Protein AF-A0A811U6R9-F1 (afdb_monomer_lite)

Structure (mmCIF, N/CA/C/O backbone):
data_AF-A0A811U6R9-F1
#
_entry.id   AF-A0A811U6R9-F1
#
loop_
_atom_site.group_PDB
_atom_site.id
_atom_site.type_symbol
_atom_site.label_atom_id
_atom_site.label_alt_id
_atom_site.label_comp_id
_atom_site.label_asym_id
_atom_site.label_entity_id
_atom_site.label_seq_id
_atom_site.pdbx_PDB_ins_code
_atom_site.Cartn_x
_atom_site.Cartn_y
_atom_site.Cartn_z
_atom_site.occupancy
_atom_site.B_iso_or_equiv
_atom_site.auth_seq_id
_atom_site.auth_comp_id
_atom_site.auth_asym_id
_atom_site.auth_atom_id
_atom_site.pdbx_PDB_model_num
ATOM 1 N N . MET A 1 1 ? -13.430 1.596 -20.247 1.00 42.28 1 MET A N 1
ATOM 2 C CA . MET A 1 1 ? -13.013 0.337 -19.587 1.00 42.28 1 MET A CA 1
ATOM 3 C C . MET A 1 1 ? -11.892 0.658 -18.608 1.00 42.28 1 MET A C 1
ATOM 5 O O . MET A 1 1 ? -10.849 1.099 -19.072 1.00 42.28 1 MET A O 1
ATOM 9 N N . PHE A 1 2 ? -12.126 0.598 -17.292 1.00 47.12 2 PHE A N 1
ATOM 10 C CA . PHE A 1 2 ? -11.136 0.875 -16.237 1.00 47.12 2 PHE A CA 1
ATOM 11 C C . PHE A 1 2 ? -10.523 -0.447 -15.774 1.00 47.12 2 PHE A C 1
ATOM 13 O O . PHE A 1 2 ? -11.247 -1.279 -15.243 1.00 47.12 2 PHE A O 1
ATOM 20 N N . TYR A 1 3 ? -9.228 -0.660 -16.015 1.00 54.28 3 TYR A N 1
ATOM 21 C CA . TYR A 1 3 ? -8.514 -1.799 -15.438 1.00 54.28 3 TYR A CA 1
ATOM 22 C C . TYR A 1 3 ? -8.209 -1.472 -13.975 1.00 54.28 3 TYR 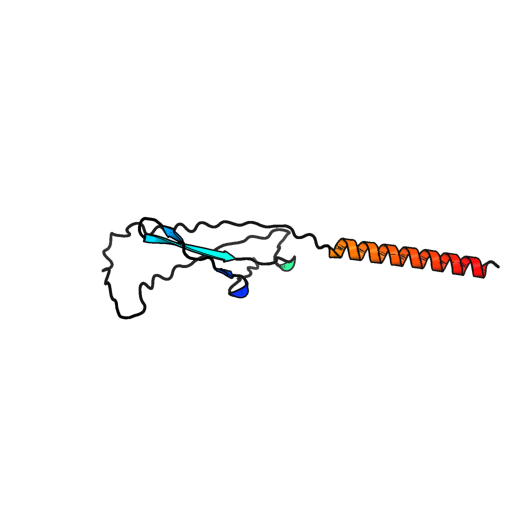A C 1
ATOM 24 O O . TYR A 1 3 ? -7.612 -0.434 -13.690 1.00 54.28 3 TYR A O 1
ATOM 32 N N . ALA A 1 4 ? -8.678 -2.320 -13.065 1.00 60.44 4 ALA A N 1
ATOM 33 C CA . ALA A 1 4 ? -8.383 -2.256 -11.642 1.00 60.44 4 ALA A CA 1
ATOM 34 C C . ALA A 1 4 ? -7.571 -3.499 -11.276 1.00 60.44 4 ALA A C 1
ATOM 36 O O . ALA A 1 4 ? -7.925 -4.605 -11.679 1.00 60.44 4 ALA A O 1
ATOM 37 N N . PHE A 1 5 ? -6.482 -3.304 -10.540 1.00 68.81 5 PHE A N 1
ATOM 38 C CA . PHE A 1 5 ? -5.686 -4.384 -9.974 1.00 68.81 5 PHE A CA 1
ATOM 39 C C . PHE A 1 5 ? -5.969 -4.439 -8.474 1.00 68.81 5 PHE A C 1
ATOM 41 O O . PHE A 1 5 ? -5.899 -3.408 -7.802 1.00 68.81 5 PHE A O 1
ATOM 48 N N . GLN A 1 6 ? -6.342 -5.617 -7.976 1.00 75.50 6 GLN A N 1
ATOM 49 C CA . GLN A 1 6 ? -6.570 -5.861 -6.556 1.00 75.50 6 GLN A CA 1
ATOM 50 C C . GLN A 1 6 ? -5.365 -6.608 -5.992 1.00 75.50 6 GLN A C 1
ATOM 52 O O . GLN A 1 6 ? -4.950 -7.621 -6.548 1.00 75.50 6 GLN A O 1
ATOM 57 N N . VAL A 1 7 ? -4.823 -6.087 -4.894 1.00 72.56 7 VAL A N 1
ATOM 58 C CA . VAL A 1 7 ? -3.797 -6.759 -4.097 1.00 72.56 7 VAL A CA 1
ATOM 59 C C . VAL A 1 7 ? -4.524 -7.465 -2.959 1.00 72.56 7 VAL A C 1
ATOM 61 O O . VAL A 1 7 ? -5.117 -6.795 -2.120 1.00 72.56 7 VAL A O 1
ATOM 64 N N . ASP A 1 8 ? -4.531 -8.794 -2.994 1.00 76.25 8 ASP A N 1
ATOM 65 C CA . ASP A 1 8 ? -5.162 -9.674 -1.990 1.00 76.25 8 ASP A CA 1
ATOM 66 C C . ASP A 1 8 ? -4.135 -10.620 -1.344 1.00 76.25 8 ASP A C 1
ATOM 68 O O . ASP A 1 8 ? -4.479 -11.603 -0.703 1.00 76.25 8 ASP A O 1
ATOM 72 N N . ASP A 1 9 ? -2.851 -10.358 -1.584 1.00 81.19 9 ASP A N 1
ATOM 73 C CA . ASP A 1 9 ? -1.754 -11.195 -1.120 1.00 81.19 9 ASP A CA 1
ATOM 74 C C . ASP A 1 9 ? -1.122 -10.565 0.126 1.00 81.19 9 ASP A C 1
ATOM 76 O O . ASP A 1 9 ? -0.693 -9.404 0.110 1.00 81.19 9 ASP A O 1
ATOM 80 N N . ASP A 1 10 ? -1.053 -11.356 1.194 1.00 83.75 10 ASP A N 1
ATOM 81 C CA . ASP A 1 10 ? -0.502 -10.965 2.490 1.00 83.75 10 ASP A CA 1
ATOM 82 C C . ASP A 1 10 ? 0.988 -10.591 2.423 1.00 83.75 10 ASP A C 1
ATOM 84 O O . ASP A 1 10 ? 1.490 -9.898 3.304 1.00 83.75 10 ASP A O 1
ATOM 88 N N . SER A 1 11 ? 1.708 -10.984 1.368 1.00 87.00 11 SER A N 1
ATOM 89 C CA . SER A 1 11 ? 3.121 -10.630 1.170 1.00 87.00 11 SER A CA 1
ATOM 90 C C . SER A 1 11 ? 3.369 -9.131 0.982 1.00 87.00 11 SER A C 1
ATOM 92 O O . SER A 1 11 ? 4.487 -8.667 1.203 1.00 87.00 11 SER A O 1
ATOM 94 N N . TYR A 1 12 ? 2.341 -8.366 0.609 1.00 86.62 12 TYR A N 1
ATOM 95 C CA . TYR A 1 12 ? 2.407 -6.905 0.503 1.00 86.62 12 TYR A CA 1
ATOM 96 C C . TYR A 1 12 ? 1.970 -6.194 1.789 1.00 86.62 12 TYR A C 1
ATOM 98 O O . TYR A 1 12 ? 2.016 -4.961 1.860 1.00 86.62 12 TYR A O 1
ATOM 106 N N . LEU A 1 13 ? 1.508 -6.947 2.792 1.00 87.69 13 LEU A N 1
ATOM 107 C CA . LEU A 1 13 ? 1.020 -6.396 4.045 1.00 87.69 13 LEU A CA 1
ATOM 108 C C . LEU A 1 13 ? 2.159 -6.182 5.035 1.00 87.69 13 LEU A C 1
ATOM 110 O O . LEU A 1 13 ? 3.011 -7.040 5.261 1.00 87.69 13 LEU A O 1
ATOM 114 N N . ILE A 1 14 ? 2.114 -5.031 5.694 1.00 89.25 14 ILE A N 1
ATOM 115 C CA . ILE A 1 14 ? 2.975 -4.722 6.829 1.00 89.25 14 ILE A CA 1
ATOM 116 C C . ILE A 1 14 ? 2.098 -4.723 8.071 1.00 89.25 14 ILE A C 1
ATOM 118 O O . ILE A 1 14 ? 1.256 -3.840 8.256 1.00 89.25 14 ILE A O 1
ATOM 122 N N . ALA A 1 15 ? 2.291 -5.725 8.923 1.00 86.94 15 ALA A N 1
ATOM 123 C CA . ALA A 1 15 ? 1.625 -5.792 10.212 1.00 86.94 15 ALA A CA 1
ATOM 124 C C . ALA A 1 15 ? 2.310 -4.848 11.205 1.00 86.94 15 ALA A C 1
ATOM 126 O O . ALA A 1 15 ? 3.531 -4.880 11.377 1.00 86.94 15 ALA A O 1
ATOM 127 N N . TYR A 1 16 ? 1.511 -4.033 11.886 1.00 87.56 16 TYR A N 1
ATOM 128 C CA . TYR A 1 16 ? 1.958 -3.242 13.024 1.00 87.56 16 TYR A CA 1
ATOM 129 C C . TYR A 1 16 ? 1.348 -3.807 14.301 1.00 87.56 16 TYR A C 1
ATOM 131 O O . TYR A 1 16 ? 0.242 -4.344 14.290 1.00 87.56 16 TYR A O 1
ATOM 139 N N . ASN A 1 17 ? 2.066 -3.664 15.411 1.00 90.00 17 ASN A N 1
ATOM 140 C CA . ASN A 1 17 ? 1.538 -4.069 16.705 1.00 90.00 17 ASN A CA 1
ATOM 141 C C . ASN A 1 17 ? 0.371 -3.170 17.118 1.00 90.00 17 ASN A C 1
ATOM 143 O O . ASN A 1 17 ? 0.399 -1.952 16.917 1.00 90.00 17 ASN A O 1
ATOM 147 N N . ASP A 1 18 ? -0.615 -3.778 17.769 1.00 87.69 18 ASP A N 1
ATOM 148 C CA . ASP A 1 18 ? -1.730 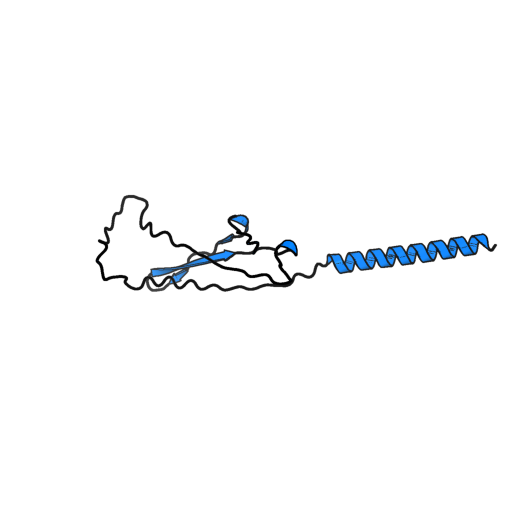-3.057 18.361 1.00 87.69 18 ASP A CA 1
ATOM 149 C C . ASP A 1 18 ? -1.247 -2.079 19.434 1.00 87.69 18 ASP A C 1
ATOM 151 O O . ASP A 1 18 ? -0.426 -2.402 20.298 1.00 87.69 18 ASP A O 1
ATOM 155 N N . THR A 1 19 ? -1.796 -0.867 19.401 1.00 87.06 19 THR A N 1
ATOM 156 C CA . THR A 1 19 ? -1.517 0.156 20.408 1.00 87.06 19 THR A CA 1
ATOM 157 C C . THR A 1 19 ? -2.668 0.208 21.402 1.00 87.06 19 THR A C 1
ATOM 159 O O . THR A 1 19 ? -3.804 0.488 21.019 1.00 87.06 19 THR A O 1
ATOM 162 N N . VAL A 1 20 ? -2.385 -0.046 22.681 1.00 87.06 20 VAL A N 1
ATOM 163 C CA . VAL A 1 20 ? -3.381 0.038 23.759 1.00 87.06 20 VAL A CA 1
ATOM 164 C C . VAL A 1 20 ? -3.273 1.396 24.446 1.00 87.06 20 VAL A C 1
ATOM 166 O O . VAL A 1 20 ? -2.242 1.741 25.023 1.00 87.06 20 VAL A O 1
ATOM 169 N N . HIS A 1 21 ? -4.347 2.178 24.396 1.00 84.44 21 HIS A N 1
ATOM 170 C CA . HIS A 1 21 ? -4.423 3.498 25.023 1.00 84.44 21 HIS A CA 1
ATOM 171 C C . HIS A 1 21 ? -4.800 3.401 26.506 1.00 84.44 21 HIS A C 1
ATOM 173 O O . HIS A 1 21 ? -5.305 2.383 26.976 1.00 84.44 21 HIS A O 1
ATOM 179 N N . LYS A 1 22 ? -4.632 4.505 27.251 1.00 82.62 22 LYS A N 1
ATOM 180 C CA . LYS A 1 22 ? -4.862 4.584 28.712 1.00 82.62 22 LYS A CA 1
ATOM 181 C C . LYS A 1 22 ? -6.253 4.128 29.192 1.00 82.62 22 LYS A C 1
ATOM 183 O O . LYS A 1 22 ? -6.409 3.838 30.372 1.00 82.62 22 LYS A O 1
ATOM 188 N N . HIS A 1 23 ? -7.246 4.053 28.305 1.00 83.00 23 HIS A N 1
ATOM 189 C CA . HIS A 1 23 ? -8.621 3.638 28.617 1.00 83.00 23 HIS A CA 1
ATOM 190 C C . HIS A 1 23 ? -9.020 2.297 27.979 1.00 83.00 23 HIS A C 1
ATOM 192 O O . HIS A 1 23 ? -10.205 2.001 27.868 1.00 83.00 23 HIS A O 1
ATOM 198 N N . GLY A 1 24 ? -8.051 1.493 27.529 1.00 76.62 24 GLY A N 1
ATOM 199 C CA . GLY A 1 24 ? -8.312 0.185 26.918 1.00 76.62 24 GLY A CA 1
ATOM 200 C C . GLY A 1 24 ? -8.813 0.248 25.474 1.00 76.62 24 GLY A C 1
ATOM 201 O O . GLY A 1 24 ? -9.151 -0.785 24.902 1.00 76.62 24 GLY A O 1
ATOM 202 N N . LEU A 1 25 ? -8.840 1.439 24.864 1.00 78.31 25 LEU A N 1
ATOM 203 C CA . LEU A 1 25 ? -9.026 1.568 23.422 1.00 78.31 25 LEU A CA 1
ATOM 204 C C . LEU A 1 25 ? -7.823 0.934 22.717 1.00 78.31 25 LEU A C 1
ATOM 206 O O . LEU A 1 25 ? -6.680 1.238 23.061 1.00 78.31 25 LEU A O 1
ATOM 210 N N . ILE A 1 26 ? -8.095 0.085 21.732 1.00 79.38 26 ILE A N 1
ATOM 211 C CA . ILE A 1 26 ? -7.077 -0.561 20.906 1.00 79.38 26 ILE A CA 1
ATOM 212 C C . ILE A 1 26 ? -7.082 0.107 19.534 1.00 79.38 26 ILE A C 1
ATOM 214 O O . ILE A 1 26 ? -8.136 0.270 18.918 1.00 79.38 26 ILE A O 1
ATOM 218 N N . THR A 1 27 ? -5.905 0.501 19.061 1.00 81.81 27 THR A N 1
ATOM 219 C CA . THR A 1 27 ? -5.689 0.957 17.688 1.00 81.81 27 THR A CA 1
ATOM 220 C C . THR A 1 27 ? -4.838 -0.066 16.957 1.00 81.81 27 THR A C 1
ATOM 222 O O . THR A 1 27 ? -3.669 -0.248 17.296 1.00 81.81 27 THR A O 1
ATOM 225 N N . SER A 1 28 ? -5.430 -0.695 15.946 1.00 80.94 28 SER A N 1
ATOM 226 C CA . SER A 1 28 ? -4.740 -1.587 15.015 1.00 80.94 28 SER A CA 1
ATOM 227 C C . SER A 1 28 ? -4.376 -0.826 13.746 1.00 80.94 28 SER A C 1
ATOM 229 O O . SER A 1 28 ? -5.146 0.011 13.269 1.00 80.94 28 SER A O 1
ATOM 231 N N . MET A 1 29 ? -3.204 -1.121 13.191 1.00 85.12 29 MET A N 1
ATOM 232 C CA . MET A 1 29 ? -2.721 -0.522 11.949 1.00 85.12 29 MET A CA 1
ATOM 233 C C . MET A 1 29 ? -2.264 -1.618 10.991 1.00 85.12 29 MET A C 1
ATOM 235 O O . MET A 1 29 ? -1.570 -2.552 11.387 1.00 85.12 29 MET A O 1
ATOM 239 N N . LEU A 1 30 ? -2.630 -1.473 9.719 1.00 85.12 30 LEU A N 1
ATOM 240 C CA . LEU A 1 30 ? -2.203 -2.355 8.640 1.00 85.12 30 LEU A CA 1
ATOM 241 C C . LEU A 1 30 ? -1.611 -1.502 7.520 1.00 85.12 30 LEU A C 1
ATOM 243 O O . LEU A 1 30 ? -2.259 -0.573 7.034 1.00 85.12 30 LEU A O 1
ATOM 247 N N . GLY A 1 31 ? -0.372 -1.797 7.146 1.00 87.19 31 GLY A N 1
ATOM 248 C CA . GLY A 1 31 ? 0.308 -1.171 6.020 1.00 87.19 31 GLY A CA 1
ATOM 249 C C . GLY A 1 31 ? 0.172 -1.999 4.751 1.00 87.19 31 GLY A C 1
ATOM 250 O O . GLY A 1 31 ? 0.023 -3.217 4.807 1.00 87.19 31 GLY A O 1
ATOM 251 N N . LEU A 1 32 ? 0.267 -1.320 3.611 1.00 88.12 32 LEU A N 1
ATOM 252 C CA . LEU A 1 32 ? 0.395 -1.933 2.294 1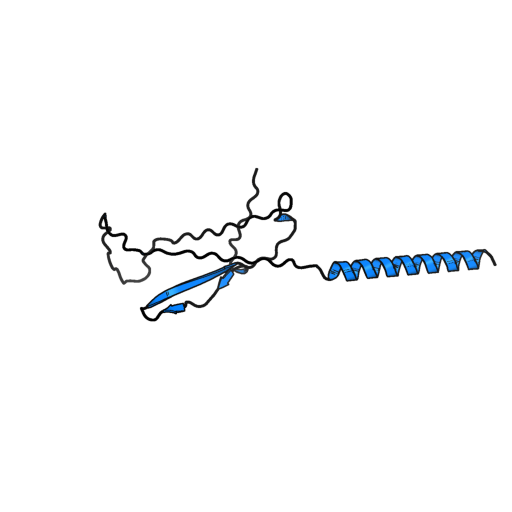.00 88.12 32 LEU A CA 1
ATOM 253 C C . LEU A 1 32 ? 1.605 -1.304 1.603 1.00 88.12 32 LEU A C 1
ATOM 255 O O . LEU A 1 32 ? 1.620 -0.090 1.387 1.00 88.12 32 LEU A O 1
ATOM 259 N N . GLU A 1 33 ? 2.594 -2.115 1.240 1.00 89.06 33 GLU A N 1
ATOM 260 C CA . GLU A 1 33 ? 3.766 -1.674 0.484 1.00 89.06 33 GLU A CA 1
ATOM 261 C C . GLU A 1 33 ? 3.886 -2.479 -0.806 1.00 89.06 33 GLU A C 1
ATOM 263 O O . GLU A 1 33 ? 3.873 -3.707 -0.803 1.00 89.06 33 GLU A O 1
ATOM 268 N N . LEU A 1 34 ? 3.990 -1.781 -1.939 1.00 86.94 34 LEU A N 1
ATOM 269 C CA . LEU A 1 34 ? 4.103 -2.428 -3.239 1.00 86.94 34 LEU A CA 1
ATOM 270 C C . LEU A 1 34 ? 5.016 -1.642 -4.179 1.00 86.94 34 LEU A C 1
ATOM 272 O O . LEU A 1 34 ? 4.946 -0.416 -4.282 1.00 86.94 34 LEU A O 1
ATOM 276 N N . THR A 1 35 ? 5.865 -2.367 -4.907 1.00 87.81 35 THR A N 1
ATOM 277 C CA . THR A 1 35 ? 6.664 -1.771 -5.978 1.00 87.81 35 THR A CA 1
ATOM 278 C C . THR A 1 35 ? 5.805 -1.639 -7.226 1.00 87.81 35 THR A C 1
ATOM 280 O O . THR A 1 35 ? 5.338 -2.626 -7.791 1.00 87.81 35 THR A O 1
ATOM 283 N N . VAL A 1 36 ? 5.615 -0.402 -7.670 1.00 86.94 36 VAL A N 1
ATOM 284 C CA . VAL A 1 36 ? 4.816 -0.086 -8.853 1.00 86.94 36 VAL A CA 1
ATOM 285 C C . VAL A 1 36 ? 5.685 -0.044 -10.105 1.00 86.94 36 VAL A C 1
ATOM 287 O O . VAL A 1 36 ? 6.662 0.696 -10.175 1.00 86.94 36 VAL A O 1
ATOM 290 N N . ASP A 1 37 ? 5.306 -0.811 -11.123 1.00 86.00 37 ASP A N 1
ATOM 291 C CA . ASP A 1 37 ? 5.867 -0.687 -12.473 1.00 86.00 37 ASP A CA 1
ATOM 292 C C . ASP A 1 37 ? 4.914 0.031 -13.448 1.00 86.00 37 ASP A C 1
ATOM 294 O O . ASP A 1 37 ? 3.762 0.330 -13.117 1.00 86.00 37 ASP A O 1
ATOM 298 N N . GLY A 1 38 ? 5.394 0.288 -14.670 1.00 85.56 38 GLY A N 1
ATOM 299 C CA . GLY A 1 38 ? 4.654 1.022 -15.699 1.00 85.56 38 GLY A CA 1
ATOM 300 C C . GLY A 1 38 ? 3.298 0.417 -16.082 1.00 85.56 38 GLY A C 1
ATOM 301 O O . GLY A 1 38 ? 2.440 1.155 -16.555 1.00 85.56 38 GLY A O 1
ATOM 302 N N . ARG A 1 39 ? 3.054 -0.879 -15.835 1.00 86.88 39 ARG A N 1
ATOM 303 C CA . ARG A 1 39 ? 1.786 -1.545 -16.185 1.00 86.88 39 ARG A CA 1
ATOM 304 C C . ARG A 1 39 ? 0.626 -1.119 -15.286 1.00 86.88 39 ARG A C 1
ATOM 306 O O . ARG A 1 39 ? -0.533 -1.268 -15.658 1.00 86.88 39 ARG A O 1
ATOM 313 N N . HIS A 1 40 ? 0.941 -0.591 -14.109 1.00 86.88 40 HIS A N 1
ATOM 314 C CA . HIS A 1 40 ? -0.044 -0.131 -13.135 1.00 86.88 40 HIS A CA 1
ATOM 315 C C . HIS A 1 40 ? -0.470 1.324 -13.371 1.00 86.88 40 HIS A C 1
ATOM 317 O O . HIS A 1 40 ? -1.426 1.801 -12.757 1.00 86.88 40 HIS A O 1
ATOM 323 N N . PHE A 1 41 ? 0.239 2.044 -14.244 1.00 86.62 41 PHE A N 1
ATOM 324 C CA . PHE A 1 41 ? -0.101 3.405 -14.624 1.00 86.62 41 PHE A CA 1
ATOM 325 C C . PHE A 1 41 ? -0.980 3.381 -15.862 1.00 86.62 41 PHE A C 1
ATOM 327 O O . PHE A 1 41 ? -0.686 2.712 -16.851 1.00 86.62 41 PHE A O 1
ATOM 334 N N . ARG A 1 42 ? -2.039 4.181 -15.830 1.00 87.25 42 ARG A N 1
ATOM 335 C CA . ARG A 1 42 ? -2.870 4.437 -16.993 1.00 87.25 42 ARG A CA 1
ATOM 336 C C . ARG A 1 42 ? -2.781 5.907 -17.339 1.00 87.25 42 ARG A C 1
ATOM 338 O O . ARG A 1 42 ? -3.054 6.750 -16.491 1.00 87.25 42 ARG A O 1
ATOM 345 N N . ASP A 1 43 ? -2.377 6.197 -18.572 1.00 89.25 43 ASP A N 1
ATOM 346 C CA . ASP A 1 43 ? -2.172 7.570 -19.043 1.00 89.25 43 ASP A CA 1
ATOM 347 C C . ASP A 1 43 ? -1.209 8.350 -18.118 1.00 89.25 43 ASP A C 1
ATOM 349 O O . ASP A 1 43 ? -1.382 9.533 -17.844 1.00 89.25 43 ASP A O 1
ATOM 353 N N . GLY A 1 44 ? -0.206 7.646 -17.573 1.00 87.06 44 GLY A N 1
ATOM 354 C CA . GLY A 1 44 ? 0.771 8.195 -16.626 1.00 87.06 44 GLY A CA 1
ATOM 355 C C . GLY A 1 44 ? 0.257 8.386 -15.194 1.00 87.06 44 GLY A C 1
ATOM 356 O O . GLY A 1 44 ? 1.013 8.844 -14.340 1.00 87.06 44 GLY A O 1
ATOM 357 N N . VAL A 1 45 ? -0.991 8.013 -14.901 1.00 85.62 45 VAL A N 1
ATOM 358 C CA . VAL A 1 45 ? -1.620 8.191 -13.588 1.00 85.62 45 VAL A CA 1
ATOM 359 C C . VAL A 1 45 ? -1.923 6.839 -12.950 1.00 85.62 45 VAL A C 1
ATOM 361 O O . VAL A 1 45 ? -2.493 5.942 -13.569 1.00 85.62 45 VAL A O 1
ATOM 364 N N . MET A 1 46 ? -1.580 6.708 -11.671 1.00 87.00 46 MET A N 1
ATOM 365 C CA . MET A 1 46 ? -2.039 5.620 -10.813 1.00 87.00 46 MET A CA 1
ATOM 366 C C . MET A 1 46 ? -2.969 6.188 -9.744 1.00 87.00 46 MET A C 1
ATOM 368 O O . MET A 1 46 ? -2.702 7.247 -9.178 1.00 87.00 46 MET A O 1
ATOM 372 N N . ARG A 1 47 ? -4.063 5.480 -9.457 1.00 85.44 47 ARG A N 1
ATOM 373 C CA . ARG A 1 47 ? -4.991 5.824 -8.376 1.00 85.44 47 ARG A CA 1
ATOM 374 C C . ARG A 1 47 ? -5.099 4.643 -7.428 1.00 85.44 47 ARG A C 1
ATOM 376 O O . ARG A 1 47 ? -5.442 3.548 -7.861 1.00 85.44 47 ARG A O 1
ATOM 383 N N . VAL A 1 48 ? -4.840 4.88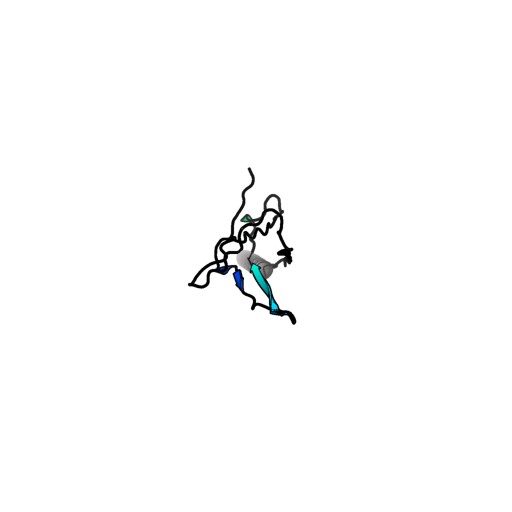8 -6.150 1.00 80.38 48 VAL A N 1
ATOM 384 C CA . VAL A 1 48 ? -4.946 3.881 -5.093 1.00 80.38 48 VAL A CA 1
ATOM 385 C C . VAL A 1 48 ? -6.251 4.100 -4.337 1.00 80.38 48 VAL A C 1
ATOM 387 O O . VAL A 1 48 ? -6.621 5.236 -4.038 1.00 80.38 48 VAL A O 1
ATOM 390 N N . LYS A 1 49 ? -6.962 3.012 -4.041 1.00 79.81 49 LYS A N 1
ATOM 391 C CA . LYS A 1 49 ? -8.154 3.013 -3.193 1.00 79.81 49 LYS A CA 1
ATOM 392 C C . LYS A 1 49 ? -7.923 2.030 -2.054 1.00 79.81 49 LYS A C 1
ATOM 394 O O . LYS A 1 49 ? -7.740 0.847 -2.307 1.00 79.81 49 LYS A O 1
ATOM 399 N N . CYS A 1 50 ? -7.965 2.520 -0.821 1.00 75.88 50 CYS A N 1
ATOM 400 C CA . CYS A 1 50 ? -7.999 1.671 0.363 1.00 75.88 50 CYS A CA 1
ATOM 401 C C . CYS A 1 50 ? -9.464 1.364 0.691 1.00 75.88 50 CYS A C 1
ATOM 403 O O . CYS A 1 50 ? -10.278 2.282 0.815 1.00 75.88 50 CYS A O 1
ATOM 405 N N . LEU A 1 51 ? -9.812 0.082 0.770 1.00 73.50 51 LEU A N 1
ATOM 406 C CA . LEU A 1 51 ? -11.133 -0.371 1.188 1.00 73.50 51 LEU A CA 1
ATOM 407 C C . LEU A 1 51 ? -10.942 -1.432 2.265 1.00 73.50 51 LEU A C 1
ATOM 409 O O . LEU A 1 51 ?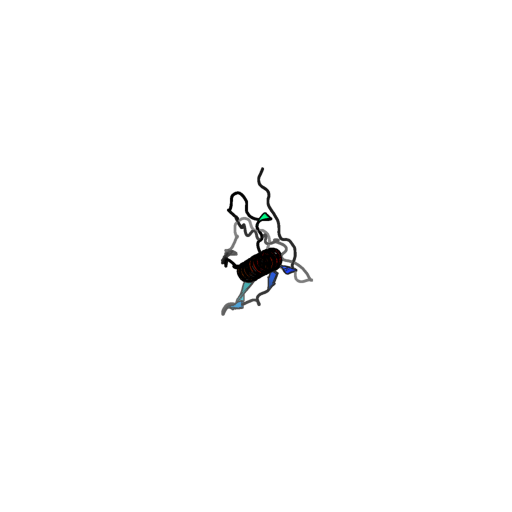 -10.406 -2.497 1.990 1.00 73.50 51 LEU A O 1
ATOM 413 N N . ALA A 1 52 ? -11.388 -1.125 3.478 1.00 69.00 52 ALA A N 1
ATOM 414 C CA . ALA A 1 52 ? -11.441 -2.069 4.581 1.00 69.00 52 ALA A CA 1
ATOM 415 C C . ALA A 1 52 ? -12.909 -2.390 4.869 1.00 69.00 52 ALA A C 1
ATOM 417 O O . ALA A 1 52 ? -13.731 -1.483 5.012 1.00 69.00 52 ALA A O 1
ATOM 418 N N . SER A 1 53 ? -13.244 -3.677 4.934 1.00 66.44 53 SER A N 1
ATOM 419 C CA . SER A 1 53 ? -14.558 -4.136 5.376 1.00 66.44 53 SER A CA 1
ATOM 420 C C . SER A 1 53 ? -14.403 -4.777 6.746 1.00 66.44 53 SER A C 1
ATOM 422 O O . SER A 1 53 ? -13.678 -5.757 6.897 1.00 66.44 53 SER A O 1
ATOM 424 N N . ILE A 1 54 ? -15.060 -4.209 7.754 1.00 64.12 54 ILE A N 1
ATOM 425 C CA . ILE A 1 54 ? -15.109 -4.813 9.083 1.00 64.12 54 ILE A CA 1
ATOM 426 C C . ILE A 1 54 ? -16.284 -5.783 9.081 1.00 64.12 54 ILE A C 1
ATOM 428 O O . ILE A 1 54 ? -17.443 -5.368 9.019 1.00 64.12 54 ILE A O 1
ATOM 432 N N . SER A 1 55 ? -15.982 -7.080 9.140 1.00 52.50 55 SER A N 1
ATOM 433 C CA . SER A 1 55 ? -17.014 -8.090 9.342 1.00 52.50 55 SER A CA 1
ATOM 434 C C . SER A 1 55 ? -17.638 -7.892 10.730 1.00 52.50 55 SER A C 1
ATOM 436 O O . SER A 1 55 ? -16.909 -7.852 11.721 1.00 52.50 55 SER A O 1
ATOM 438 N N . PRO A 1 56 ? -18.972 -7.788 10.850 1.00 53.44 56 PRO A N 1
ATOM 439 C CA . PRO A 1 56 ? -19.648 -7.589 12.130 1.00 53.44 56 PRO A CA 1
ATOM 440 C C . PRO A 1 56 ? -19.651 -8.843 13.024 1.00 53.44 56 PRO A C 1
ATOM 442 O O . PRO A 1 56 ? -20.419 -8.895 13.986 1.00 53.44 56 PRO A O 1
ATOM 445 N N . VAL A 1 57 ? -18.841 -9.867 12.722 1.00 49.41 57 VAL A N 1
ATOM 446 C CA . VAL A 1 57 ? -18.792 -11.117 13.492 1.00 49.41 57 VAL A CA 1
ATOM 447 C C . VAL A 1 57 ? -18.063 -10.879 14.815 1.00 49.41 57 VAL A C 1
ATOM 449 O O . VAL A 1 57 ? -16.870 -11.108 14.979 1.00 49.41 57 VAL A O 1
ATOM 452 N N . LEU A 1 58 ? -18.843 -10.406 15.779 1.00 49.59 58 LEU A N 1
ATOM 453 C CA . LEU A 1 58 ? -18.568 -10.349 17.209 1.00 49.59 58 LEU A CA 1
ATOM 454 C C . LEU A 1 58 ? -18.580 -11.766 17.825 1.00 49.59 58 LEU A C 1
ATOM 456 O O . LEU A 1 58 ? -19.318 -11.988 18.772 1.00 49.59 58 LEU A O 1
ATOM 460 N N . TRP A 1 59 ? -17.855 -12.762 17.293 1.00 41.12 59 TRP A N 1
ATOM 461 C CA . TRP A 1 59 ? -17.828 -14.095 17.927 1.00 41.12 59 TRP A CA 1
ATOM 462 C C . TRP A 1 59 ? -16.742 -15.043 17.414 1.00 41.12 59 TRP A C 1
ATOM 464 O O . TRP A 1 59 ? -16.699 -15.339 16.224 1.00 41.12 59 TRP A O 1
ATOM 474 N N . SER A 1 60 ? -15.958 -15.624 18.327 1.00 38.62 60 SER A N 1
ATOM 475 C CA . SER A 1 60 ? -15.500 -17.017 18.216 1.00 38.62 60 SER A CA 1
ATOM 476 C C . SER A 1 60 ? -15.031 -17.521 19.591 1.00 38.62 60 SER A C 1
ATOM 478 O O . SER A 1 60 ? -14.090 -16.968 20.155 1.00 38.62 60 SER A O 1
ATOM 480 N N . GLY A 1 61 ? -15.712 -18.540 20.137 1.00 39.09 61 GLY A N 1
ATOM 481 C CA . GLY A 1 61 ? -15.384 -19.212 21.408 1.00 39.09 61 GLY A CA 1
ATOM 482 C C . GLY A 1 61 ? -16.250 -18.810 22.614 1.00 39.09 61 GLY A C 1
ATOM 483 O O . GLY A 1 61 ? -15.986 -17.789 23.238 1.00 39.09 61 GLY A O 1
ATOM 484 N N . ASP A 1 62 ? -17.265 -19.631 22.925 1.00 45.34 62 ASP A N 1
ATOM 485 C CA . ASP A 1 62 ? -18.029 -19.833 24.185 1.00 45.34 62 ASP A CA 1
ATOM 486 C C . ASP A 1 62 ? -18.423 -18.665 25.118 1.00 45.34 62 ASP A C 1
ATOM 488 O O . ASP A 1 62 ? -19.030 -18.893 26.164 1.00 45.34 62 ASP A O 1
ATOM 492 N N . LYS A 1 63 ? -18.168 -17.403 24.774 1.00 45.88 63 LYS A N 1
ATOM 493 C CA . LYS A 1 63 ? -18.618 -16.239 25.548 1.00 45.88 63 LYS A CA 1
ATOM 494 C C . LYS A 1 63 ? -19.533 -15.361 24.709 1.00 45.88 63 LYS A C 1
ATOM 496 O O . LYS A 1 63 ? -19.120 -14.386 24.090 1.00 45.88 63 LYS A O 1
ATOM 501 N N . GLU A 1 64 ? -20.803 -15.738 24.732 1.00 41.19 64 GLU A N 1
ATOM 502 C CA . GLU A 1 64 ? -21.936 -14.950 24.265 1.00 41.19 64 GLU A CA 1
ATOM 503 C C . GLU A 1 64 ? -22.125 -13.719 25.157 1.00 41.19 64 GLU A C 1
ATOM 505 O O . GLU A 1 64 ? -22.438 -13.838 26.340 1.00 41.19 64 GLU A O 1
ATOM 510 N N . SER A 1 65 ? -21.995 -12.520 24.592 1.00 49.38 65 SER A N 1
ATOM 511 C CA . SER A 1 65 ? -22.776 -11.392 25.098 1.00 49.38 65 SER A CA 1
ATOM 512 C C . SER A 1 65 ? -23.747 -10.980 24.001 1.00 49.38 65 SER A C 1
ATOM 514 O O . SER A 1 65 ? -23.386 -10.335 23.017 1.00 49.38 65 SER A O 1
ATOM 516 N N . VAL A 1 66 ? -24.998 -11.420 24.159 1.00 47.62 66 VAL A N 1
ATOM 517 C CA . VAL A 1 66 ? -26.139 -10.945 23.379 1.00 47.62 66 VAL A CA 1
ATOM 518 C C . VAL A 1 66 ? -26.264 -9.447 23.617 1.00 47.62 66 VAL A C 1
ATOM 520 O O . VAL A 1 66 ? -26.909 -9.004 24.565 1.00 47.62 66 VAL A O 1
ATOM 523 N N . LEU A 1 67 ? -25.689 -8.638 22.734 1.00 46.16 67 LEU A N 1
ATOM 524 C CA . LEU A 1 67 ? -26.195 -7.289 22.548 1.00 46.16 67 LEU A CA 1
ATOM 525 C C . LEU A 1 67 ? -27.352 -7.387 21.568 1.00 46.16 67 LEU A C 1
ATOM 527 O O . LEU A 1 67 ? -27.216 -7.308 20.348 1.00 46.16 67 LEU A O 1
ATOM 531 N N . GLN A 1 68 ? -28.510 -7.633 22.177 1.00 42.81 68 GLN A N 1
ATOM 532 C CA . GLN A 1 68 ? -29.830 -7.452 21.611 1.00 42.81 68 GLN A CA 1
ATOM 533 C C . GLN A 1 68 ? -29.794 -6.209 20.721 1.00 42.81 68 GLN A C 1
ATOM 535 O O . GLN A 1 68 ? -29.547 -5.101 21.199 1.00 42.81 68 GLN A O 1
ATOM 540 N N . ARG A 1 69 ? -29.991 -6.412 19.415 1.00 49.78 69 ARG A N 1
ATOM 541 C CA . ARG A 1 69 ? -30.095 -5.365 18.396 1.00 49.78 69 ARG A CA 1
ATOM 542 C C . ARG A 1 69 ? -31.270 -4.452 18.753 1.00 49.78 69 ARG A C 1
ATOM 544 O O . ARG A 1 69 ? -32.380 -4.612 18.249 1.00 49.78 69 ARG A O 1
ATOM 551 N N . ARG A 1 70 ? -31.045 -3.514 19.669 1.00 42.41 70 ARG A N 1
ATOM 552 C CA . ARG A 1 70 ? -32.007 -2.488 20.047 1.00 42.41 70 ARG A CA 1
ATOM 553 C C . ARG A 1 70 ? -31.958 -1.447 18.940 1.00 42.41 70 ARG A C 1
ATOM 555 O O . ARG A 1 70 ? -30.932 -0.805 18.730 1.00 42.41 70 ARG A O 1
ATOM 562 N N . ARG A 1 71 ? -33.055 -1.317 18.191 1.00 45.75 71 ARG A N 1
ATOM 563 C CA . ARG A 1 71 ? -33.261 -0.197 17.263 1.00 45.75 71 ARG A CA 1
ATOM 564 C C . ARG A 1 71 ? -33.037 1.096 18.060 1.00 45.75 71 ARG A C 1
ATOM 566 O O . ARG A 1 71 ? -33.855 1.406 18.918 1.00 45.75 71 ARG A O 1
ATOM 573 N N . GLY A 1 72 ? -31.918 1.785 17.828 1.00 45.88 72 GLY A N 1
ATOM 574 C CA . GLY A 1 72 ? -31.645 3.103 18.414 1.00 45.88 72 GLY A CA 1
ATOM 575 C C . GLY A 1 72 ? -30.359 3.282 19.232 1.00 45.88 72 GLY A C 1
ATOM 576 O O . GLY A 1 72 ? -30.104 4.412 19.617 1.00 45.88 72 GLY A O 1
ATOM 577 N N . ILE A 1 73 ? -29.532 2.256 19.474 1.00 44.91 73 ILE A N 1
ATOM 578 C CA . ILE A 1 73 ? -28.179 2.445 20.045 1.00 44.91 73 ILE A CA 1
ATOM 579 C C . ILE A 1 73 ? -27.151 1.872 19.070 1.00 44.91 73 ILE A C 1
ATOM 581 O O . ILE A 1 73 ? -26.827 0.687 19.075 1.00 44.91 73 ILE A O 1
ATOM 585 N N . ILE A 1 74 ? -26.682 2.737 18.176 1.00 50.38 74 ILE A N 1
ATOM 586 C CA . ILE A 1 74 ? -25.350 2.622 17.590 1.00 50.38 74 ILE A CA 1
ATOM 587 C C . ILE A 1 74 ? -24.519 3.595 18.420 1.00 50.38 74 ILE A C 1
ATOM 589 O O . ILE A 1 74 ? -24.356 4.746 18.035 1.00 50.38 74 ILE A O 1
ATOM 593 N N . ASP A 1 75 ? -24.073 3.179 19.607 1.00 41.44 75 ASP A N 1
ATOM 594 C CA . ASP A 1 75 ? -23.083 3.973 20.331 1.00 41.44 75 ASP A CA 1
ATOM 595 C C . ASP A 1 75 ? -21.762 3.841 19.579 1.00 41.44 75 ASP A C 1
ATOM 597 O O . ASP A 1 75 ? -21.044 2.852 19.715 1.00 41.44 75 ASP A O 1
ATOM 601 N N . ASN A 1 76 ? -21.512 4.823 18.714 1.00 44.53 76 ASN A N 1
ATOM 602 C CA . ASN A 1 76 ? -20.224 5.484 18.516 1.00 44.53 76 ASN A CA 1
ATOM 603 C C . ASN A 1 76 ? -18.984 4.575 18.423 1.00 44.53 76 ASN A C 1
ATOM 605 O O . ASN A 1 76 ? -17.893 4.973 18.823 1.00 44.53 76 ASN A O 1
ATOM 609 N N . ARG A 1 77 ? -19.093 3.370 17.848 1.00 51.59 77 ARG A N 1
ATOM 610 C CA . ARG A 1 77 ? -17.930 2.666 17.290 1.00 51.59 77 ARG A CA 1
ATOM 611 C C . ARG A 1 77 ? -17.618 3.296 15.942 1.00 51.59 77 ARG A C 1
ATOM 613 O O . ARG A 1 77 ? -17.757 2.670 14.895 1.00 51.59 77 ARG A O 1
ATOM 620 N N . GLU A 1 78 ? -17.257 4.571 15.978 1.00 45.22 78 GLU A N 1
ATOM 621 C CA . GLU A 1 78 ? -16.652 5.239 14.842 1.00 45.22 78 GLU A CA 1
ATOM 622 C C . GLU A 1 78 ? -15.277 4.600 14.649 1.00 45.22 78 GLU A C 1
ATOM 624 O O . GLU A 1 78 ? -14.287 4.967 15.279 1.00 45.22 78 GLU A O 1
ATOM 629 N N . ALA A 1 79 ? -15.219 3.565 13.813 1.00 51.94 79 ALA A N 1
ATOM 630 C CA . ALA A 1 79 ? -13.958 3.112 13.261 1.00 51.94 79 ALA A CA 1
ATOM 631 C C . ALA A 1 79 ? -13.490 4.210 12.301 1.00 51.94 79 ALA A C 1
ATOM 633 O O . ALA A 1 79 ? -13.865 4.240 11.129 1.00 51.94 79 ALA A O 1
ATOM 634 N N . MET A 1 80 ? -12.723 5.167 12.820 1.00 53.28 80 MET A N 1
ATOM 635 C CA . MET A 1 80 ? -12.089 6.176 11.989 1.00 53.28 80 MET A CA 1
ATOM 636 C C . MET A 1 80 ? -10.950 5.502 11.221 1.00 53.28 80 MET A C 1
ATOM 638 O O . MET A 1 80 ? -9.853 5.312 11.743 1.00 53.28 80 MET A O 1
ATOM 642 N N . LEU A 1 81 ? -11.227 5.102 9.978 1.00 63.62 81 LEU A N 1
ATOM 643 C CA . LEU A 1 81 ? -10.214 4.565 9.077 1.00 63.62 81 LEU A CA 1
ATOM 644 C C . LEU A 1 81 ? -9.327 5.719 8.598 1.00 63.62 81 LEU A C 1
ATOM 646 O O . LEU A 1 81 ? -9.616 6.383 7.602 1.00 63.62 81 LEU A O 1
ATOM 650 N N . LEU A 1 82 ? -8.250 5.976 9.333 1.00 72.56 82 LEU A N 1
ATOM 651 C CA . LEU A 1 82 ? -7.219 6.906 8.899 1.00 72.56 82 LEU A CA 1
ATOM 652 C C . LEU A 1 82 ? -6.343 6.215 7.855 1.00 72.56 82 LEU A C 1
ATOM 654 O O . LEU A 1 82 ? -5.606 5.284 8.167 1.00 72.56 82 LEU A O 1
ATOM 658 N N . VAL A 1 83 ? -6.426 6.682 6.611 1.00 79.31 83 VAL A N 1
ATOM 659 C CA . VAL A 1 83 ? -5.573 6.207 5.519 1.00 79.31 83 VAL A CA 1
ATOM 660 C C . VAL A 1 83 ? -4.501 7.251 5.262 1.00 79.31 83 VAL A C 1
ATOM 662 O O . VAL A 1 83 ? -4.801 8.376 4.864 1.00 79.31 83 VAL A O 1
ATOM 665 N N . HIS A 1 84 ? -3.247 6.864 5.467 1.00 84.00 84 HIS A N 1
ATOM 666 C CA . HIS A 1 84 ? -2.093 7.657 5.075 1.00 84.00 84 HIS A CA 1
ATOM 667 C C . HIS A 1 84 ? -1.342 6.932 3.960 1.00 84.00 84 HIS A C 1
ATOM 669 O O . HIS A 1 84 ? -1.209 5.711 3.988 1.00 84.00 84 HIS A O 1
ATOM 675 N N . GLY A 1 85 ? -0.855 7.681 2.974 1.00 83.88 85 GLY A N 1
ATOM 676 C CA . GLY A 1 85 ? -0.109 7.129 1.851 1.00 83.88 85 GLY A CA 1
ATOM 677 C C . GLY A 1 85 ? 1.090 8.000 1.520 1.00 83.88 85 GLY A C 1
ATOM 678 O O . GLY A 1 85 ? 1.001 9.226 1.527 1.00 83.88 85 GLY A O 1
ATOM 679 N N . SER A 1 86 ? 2.208 7.358 1.212 1.00 86.94 86 SER A N 1
ATOM 680 C CA . SER A 1 86 ? 3.393 8.001 0.658 1.00 86.94 86 SER A CA 1
ATOM 681 C C . SER A 1 86 ? 3.847 7.228 -0.576 1.00 86.94 86 SER A C 1
ATOM 683 O O . SER A 1 86 ? 3.607 6.030 -0.706 1.00 86.94 86 SER A O 1
ATOM 685 N N . ALA A 1 87 ? 4.469 7.931 -1.518 1.00 84.88 87 ALA A N 1
ATOM 686 C CA . ALA A 1 87 ? 5.034 7.327 -2.713 1.00 84.88 87 ALA A CA 1
ATOM 687 C C . ALA A 1 87 ? 6.406 7.943 -2.979 1.00 84.88 87 ALA A C 1
ATOM 689 O O . ALA A 1 87 ? 6.547 9.166 -3.018 1.00 84.88 87 ALA A O 1
ATOM 690 N N . MET A 1 88 ? 7.409 7.091 -3.179 1.00 83.69 88 MET A N 1
ATOM 691 C CA . MET A 1 88 ? 8.768 7.491 -3.531 1.00 83.69 88 MET A CA 1
ATOM 692 C C . MET A 1 88 ? 9.059 7.058 -4.964 1.00 83.69 88 MET A C 1
ATOM 694 O O . MET A 1 88 ? 8.841 5.905 -5.337 1.00 83.69 88 MET A O 1
ATOM 698 N N . ARG A 1 89 ? 9.583 7.974 -5.785 1.00 82.19 89 ARG A N 1
ATOM 699 C CA . ARG A 1 89 ? 10.046 7.620 -7.128 1.00 82.19 89 ARG A CA 1
ATOM 700 C C . ARG A 1 89 ? 11.419 6.964 -7.018 1.00 82.19 89 ARG A C 1
ATOM 702 O O . ARG A 1 89 ? 12.408 7.640 -6.749 1.00 82.19 89 ARG A O 1
ATOM 709 N N . MET A 1 90 ? 11.484 5.660 -7.263 1.00 74.56 90 MET A N 1
ATOM 710 C CA . MET A 1 90 ? 12.759 4.961 -7.398 1.00 74.56 90 MET A CA 1
ATOM 711 C C . MET A 1 90 ? 13.339 5.225 -8.789 1.00 74.56 90 MET A C 1
ATOM 713 O O . MET A 1 90 ? 12.758 4.834 -9.800 1.00 74.56 90 MET A O 1
ATOM 717 N N . HIS A 1 91 ? 14.483 5.907 -8.851 1.00 71.12 91 HIS A N 1
ATOM 718 C CA . HIS A 1 91 ? 15.264 5.985 -10.081 1.00 71.12 91 HIS A CA 1
ATOM 719 C C . HIS A 1 91 ? 16.111 4.717 -10.204 1.00 71.12 91 HIS A C 1
ATOM 721 O O . HIS A 1 91 ? 16.933 4.458 -9.323 1.00 71.12 91 HIS A O 1
ATOM 727 N N . PRO A 1 92 ? 15.954 3.923 -11.274 1.00 65.19 92 PRO A N 1
ATOM 728 C CA . PRO A 1 92 ? 16.810 2.770 -11.467 1.00 65.19 92 PRO A CA 1
ATOM 729 C C . PRO A 1 92 ? 18.244 3.248 -11.712 1.00 65.19 92 PRO A C 1
ATOM 731 O O . PRO A 1 92 ? 18.546 3.840 -12.754 1.00 65.19 92 PRO A O 1
ATOM 734 N N . LEU A 1 93 ? 19.131 2.943 -10.757 1.00 62.47 93 LEU A N 1
ATOM 735 C CA . LEU A 1 93 ? 20.590 3.098 -10.867 1.00 62.47 93 LEU A CA 1
ATOM 736 C C . LEU A 1 93 ? 21.132 2.412 -12.137 1.00 62.47 93 LEU A C 1
ATOM 738 O O . LEU A 1 93 ? 22.152 2.798 -12.696 1.00 62.47 93 LEU A O 1
ATOM 742 N N . ASP A 1 94 ? 20.399 1.420 -12.637 1.00 63.38 94 ASP A N 1
ATOM 743 C CA . ASP A 1 94 ? 20.730 0.641 -13.823 1.00 63.38 94 ASP A CA 1
ATOM 744 C C . ASP A 1 94 ? 20.780 1.493 -15.110 1.00 63.38 94 ASP A C 1
ATOM 746 O O . ASP A 1 94 ? 21.523 1.191 -16.042 1.00 63.38 94 ASP A O 1
ATOM 750 N N . THR A 1 95 ? 20.052 2.614 -15.161 1.00 63.03 95 THR A N 1
ATOM 751 C CA . THR A 1 95 ? 20.018 3.486 -16.350 1.00 63.03 95 THR A CA 1
ATOM 752 C C . THR A 1 95 ? 21.357 4.177 -16.593 1.00 63.03 95 THR A C 1
ATOM 754 O O . THR A 1 95 ? 21.782 4.296 -17.739 1.00 63.03 95 THR A O 1
ATOM 757 N N . THR A 1 96 ? 22.047 4.603 -15.531 1.00 66.31 96 THR A N 1
ATOM 758 C CA . THR A 1 96 ? 23.364 5.241 -15.649 1.00 66.31 96 THR A CA 1
ATOM 759 C C . THR A 1 96 ? 24.421 4.199 -15.998 1.00 66.31 96 THR A C 1
ATOM 761 O O . THR A 1 96 ? 25.196 4.384 -16.928 1.00 66.31 96 THR A O 1
ATOM 764 N N . LEU A 1 97 ? 24.414 3.035 -15.350 1.00 70.00 97 LEU A N 1
ATOM 765 C CA . LEU A 1 97 ? 25.394 1.993 -15.654 1.00 70.00 97 LEU A CA 1
ATOM 766 C C . LEU A 1 97 ? 25.266 1.477 -17.101 1.00 70.00 97 LEU A C 1
ATOM 768 O O . LEU A 1 97 ? 26.270 1.244 -17.778 1.00 70.00 97 LEU A O 1
ATOM 772 N N . ARG A 1 98 ? 24.032 1.339 -17.604 1.00 71.88 98 ARG A N 1
ATOM 773 C CA . ARG A 1 98 ? 23.751 0.947 -18.993 1.00 71.88 98 ARG A CA 1
ATOM 774 C C . ARG A 1 98 ? 24.198 2.004 -20.001 1.00 71.88 98 ARG A C 1
ATOM 776 O O . ARG A 1 98 ? 24.822 1.638 -20.994 1.00 71.88 98 ARG A O 1
ATOM 783 N N . THR A 1 99 ? 23.943 3.291 -19.762 1.00 77.12 99 THR A N 1
ATOM 784 C CA . THR A 1 99 ? 24.392 4.353 -20.681 1.00 77.12 99 THR A CA 1
ATOM 785 C C . THR A 1 99 ? 25.912 4.461 -20.732 1.00 77.12 99 THR A C 1
ATOM 787 O O . THR A 1 99 ? 26.474 4.562 -21.821 1.00 77.12 99 THR A O 1
ATOM 790 N N . TRP A 1 100 ? 26.596 4.344 -19.593 1.00 80.94 100 TRP A N 1
ATOM 791 C CA . TRP A 1 100 ? 28.061 4.331 -19.542 1.00 80.94 100 TRP A CA 1
ATOM 792 C C . TRP A 1 100 ? 28.663 3.129 -20.280 1.00 80.94 100 TRP A C 1
ATOM 794 O O . TRP A 1 100 ? 29.622 3.293 -21.034 1.00 80.94 100 TRP A O 1
ATOM 804 N N . ARG A 1 101 ? 28.074 1.932 -20.143 1.00 83.00 101 ARG A N 1
ATOM 805 C CA . ARG A 1 101 ? 28.490 0.739 -20.905 1.00 83.00 101 ARG A CA 1
ATOM 806 C C . ARG A 1 101 ? 28.325 0.927 -22.415 1.00 83.00 101 ARG A C 1
ATOM 808 O O . ARG A 1 101 ? 29.234 0.583 -23.169 1.00 83.00 101 ARG A O 1
ATOM 815 N N . LEU A 1 102 ? 27.206 1.505 -22.858 1.00 87.38 102 LEU A N 1
ATOM 816 C CA . LEU A 1 102 ? 26.971 1.787 -24.277 1.00 87.38 102 LEU A CA 1
ATOM 817 C C . LEU A 1 102 ? 27.987 2.800 -24.820 1.00 87.38 102 LEU A C 1
ATOM 819 O O . LEU A 1 102 ? 28.623 2.531 -25.838 1.00 87.38 102 LEU A O 1
ATOM 823 N N . LEU A 1 103 ? 28.227 3.906 -24.111 1.00 88.62 103 LEU A N 1
ATOM 824 C CA . LEU A 1 103 ? 29.224 4.910 -24.505 1.00 88.62 103 LEU A CA 1
ATOM 825 C C . LEU A 1 103 ? 30.648 4.330 -24.567 1.00 88.62 103 LEU A C 1
ATOM 827 O O . LEU A 1 103 ? 31.381 4.593 -25.523 1.00 88.62 103 LEU A O 1
ATOM 831 N N . ALA A 1 104 ? 31.034 3.493 -23.601 1.00 90.25 104 ALA A N 1
ATOM 832 C CA . ALA A 1 104 ? 32.336 2.826 -23.606 1.00 90.25 104 ALA A CA 1
ATOM 833 C C . ALA A 1 104 ? 32.488 1.861 -24.798 1.00 90.25 104 ALA A C 1
ATOM 835 O O . ALA A 1 104 ? 33.525 1.838 -25.456 1.00 90.25 104 ALA A O 1
ATOM 836 N N . SER A 1 105 ? 31.436 1.107 -25.133 1.00 90.56 105 SER A N 1
ATOM 837 C CA . SER A 1 105 ? 31.460 0.197 -26.286 1.00 90.56 105 SER A CA 1
ATOM 838 C C . SER A 1 105 ? 31.566 0.939 -27.625 1.00 90.56 105 SER A C 1
ATOM 840 O O . SER A 1 105 ? 32.365 0.563 -28.480 1.00 90.56 105 SER A O 1
ATOM 842 N N . VAL A 1 106 ? 30.829 2.043 -27.790 1.00 95.12 106 VAL A N 1
ATOM 843 C CA . VAL A 1 106 ? 30.856 2.860 -29.013 1.00 95.12 106 VAL A CA 1
ATOM 844 C C . VAL A 1 106 ? 32.214 3.537 -29.183 1.00 95.12 106 VAL A C 1
ATOM 846 O O . VAL A 1 106 ? 32.777 3.527 -30.276 1.00 95.12 106 VAL A O 1
ATOM 849 N N . THR A 1 107 ? 32.784 4.081 -28.107 1.00 91.94 107 THR A N 1
ATOM 850 C CA . THR A 1 107 ? 34.114 4.706 -28.163 1.00 91.94 107 THR A CA 1
ATOM 851 C C . THR A 1 107 ? 35.212 3.689 -28.485 1.00 91.94 107 THR A C 1
ATOM 853 O O . THR A 1 107 ? 36.093 3.994 -29.292 1.00 91.94 107 THR A O 1
ATOM 856 N N . ALA A 1 108 ? 35.130 2.463 -27.953 1.00 93.56 108 ALA A N 1
ATOM 857 C CA . ALA A 1 108 ? 36.034 1.371 -28.313 1.00 93.56 108 ALA A CA 1
ATOM 858 C C . ALA A 1 108 ? 35.924 0.992 -29.802 1.00 93.56 108 ALA A C 1
ATOM 860 O O . ALA A 1 108 ? 36.944 0.906 -30.486 1.00 93.56 108 ALA A O 1
ATOM 861 N N . LEU A 1 109 ? 34.705 0.842 -30.332 1.00 93.88 109 LEU A N 1
ATOM 862 C CA . LEU A 1 109 ? 34.477 0.536 -31.751 1.00 93.88 109 LEU A CA 1
ATOM 863 C C . LEU A 1 109 ? 35.019 1.629 -32.679 1.00 93.88 109 LEU A C 1
ATOM 865 O O . LEU A 1 109 ? 35.677 1.319 -33.670 1.00 93.88 109 LEU A O 1
ATOM 869 N N . ILE A 1 110 ? 34.811 2.905 -32.341 1.00 94.31 110 ILE A N 1
ATOM 870 C CA . ILE A 1 110 ? 35.361 4.030 -33.111 1.00 94.31 110 ILE A CA 1
ATOM 871 C C . ILE A 1 110 ? 36.891 3.954 -33.145 1.00 94.31 110 ILE A C 1
ATOM 873 O O . ILE A 1 110 ? 37.488 4.112 -34.209 1.00 94.31 110 ILE A O 1
ATOM 877 N N . LYS A 1 111 ? 37.541 3.679 -32.007 1.00 92.19 111 LYS A N 1
ATOM 878 C CA . LYS A 1 111 ? 39.005 3.553 -31.944 1.00 92.19 111 LYS A CA 1
ATOM 879 C C . LYS A 1 111 ? 39.526 2.363 -32.751 1.00 92.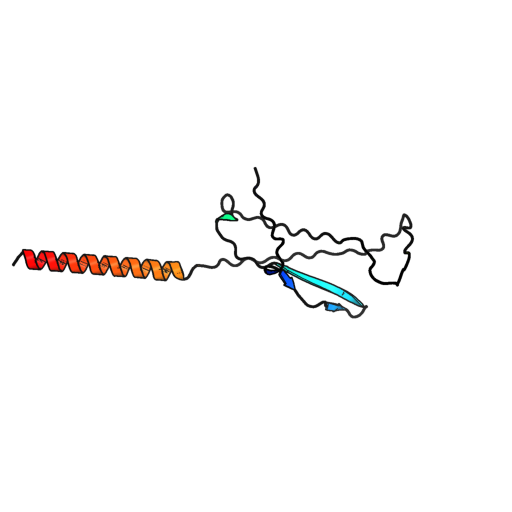19 111 LYS A C 1
ATOM 881 O O . LYS A 1 111 ? 40.528 2.517 -33.445 1.00 92.19 111 LYS A O 1
ATOM 886 N N . ILE A 1 112 ? 38.831 1.226 -32.723 1.00 93.12 112 ILE A N 1
ATOM 887 C CA . ILE A 1 112 ? 39.170 0.047 -33.532 1.00 93.12 112 ILE A CA 1
ATOM 888 C C . ILE A 1 112 ? 39.046 0.364 -35.029 1.00 93.12 112 ILE A C 1
ATOM 890 O O . ILE A 1 112 ? 39.978 0.095 -35.784 1.00 93.12 112 ILE A O 1
ATOM 894 N N . CYS A 1 113 ? 37.953 0.999 -35.461 1.00 89.38 113 CYS A N 1
ATOM 895 C CA . CYS A 1 113 ? 37.776 1.410 -36.857 1.00 89.38 113 CYS A CA 1
ATOM 896 C C . CYS A 1 113 ? 38.882 2.360 -37.336 1.00 89.38 113 CYS A C 1
ATOM 898 O O . CYS A 1 113 ? 39.411 2.174 -38.429 1.00 89.38 113 CYS A O 1
ATOM 900 N N . GLN A 1 114 ? 39.263 3.348 -36.520 1.00 90.75 114 GLN A N 1
ATOM 901 C CA . GLN A 1 114 ? 40.351 4.276 -36.855 1.00 90.75 114 GLN A CA 1
ATOM 902 C C . GLN A 1 114 ? 41.697 3.550 -37.004 1.00 90.75 114 GLN A C 1
ATOM 904 O O . GLN A 1 114 ? 42.454 3.845 -37.923 1.00 90.75 114 GLN A O 1
ATOM 909 N N . LEU A 1 115 ? 41.979 2.555 -36.156 1.00 88.06 115 LEU A N 1
ATOM 910 C CA . LEU A 1 115 ? 43.207 1.758 -36.238 1.00 88.06 115 LEU A CA 1
ATOM 911 C C . LEU A 1 115 ? 43.248 0.877 -37.501 1.00 88.06 115 LEU A C 1
ATOM 913 O O . LEU A 1 115 ? 44.275 0.793 -38.177 1.00 88.06 115 LEU A O 1
ATOM 917 N N . ILE A 1 116 ? 42.123 0.249 -37.851 1.00 88.94 116 ILE A N 1
ATOM 918 C CA . ILE A 1 116 ? 41.996 -0.557 -39.074 1.00 88.94 116 ILE A CA 1
ATOM 919 C C . ILE A 1 116 ? 42.163 0.323 -40.322 1.00 88.94 116 ILE A C 1
ATOM 921 O O . ILE A 1 116 ? 42.800 -0.090 -41.288 1.00 88.94 116 ILE A O 1
ATOM 925 N N . LEU A 1 117 ? 41.643 1.553 -40.301 1.00 88.31 117 LEU A N 1
ATOM 926 C CA . LEU A 1 117 ? 41.785 2.478 -41.424 1.00 88.31 117 LEU A CA 1
ATOM 927 C C . LEU A 1 117 ? 43.239 2.951 -41.599 1.00 88.31 117 LEU A C 1
ATOM 929 O O . LEU A 1 117 ? 43.738 2.963 -42.720 1.00 88.31 117 LEU A O 1
ATOM 933 N N . SER A 1 118 ? 43.947 3.247 -40.504 1.00 81.44 118 SER A N 1
ATOM 934 C CA . SER A 1 118 ? 45.369 3.626 -40.543 1.00 81.44 118 SER A CA 1
ATOM 935 C C . SER A 1 118 ? 46.282 2.500 -41.038 1.00 81.44 118 SER A C 1
ATOM 937 O O . SER A 1 118 ? 47.246 2.760 -41.750 1.00 81.44 118 SER A O 1
ATOM 939 N N . THR A 1 119 ? 45.969 1.242 -40.710 1.00 79.06 119 THR A N 1
ATOM 940 C CA . THR A 1 119 ? 46.738 0.066 -41.172 1.00 79.06 119 THR A CA 1
ATOM 941 C C . THR A 1 119 ? 46.457 -0.321 -42.624 1.00 79.06 119 THR A C 1
ATOM 943 O O . THR A 1 119 ? 47.230 -1.068 -43.210 1.00 79.06 119 THR A O 1
ATOM 946 N N . LYS A 1 120 ? 45.369 0.180 -43.221 1.00 75.50 120 LYS A N 1
ATOM 947 C CA . LYS A 1 120 ? 45.047 0.006 -44.648 1.00 75.50 120 LYS A CA 1
ATOM 948 C C . LYS A 1 120 ? 45.629 1.100 -45.548 1.00 75.50 120 LYS A C 1
ATOM 950 O O . LYS A 1 120 ? 45.565 0.951 -46.765 1.00 75.50 120 LYS A O 1
ATOM 955 N N . LEU A 1 121 ? 46.150 2.181 -44.963 1.00 62.53 121 LEU A N 1
ATOM 956 C CA . LEU A 1 121 ? 46.740 3.324 -45.671 1.00 62.53 121 LEU A CA 1
ATOM 957 C C . LEU A 1 121 ? 48.284 3.313 -45.677 1.00 62.53 121 LEU A C 1
ATOM 959 O O . LEU A 1 121 ? 48.883 4.242 -46.213 1.00 62.53 121 LEU A O 1
ATOM 963 N N . THR A 1 122 ? 48.903 2.292 -45.074 1.00 51.66 122 THR A N 1
ATOM 964 C CA . THR A 1 122 ? 50.353 2.010 -45.087 1.00 51.66 122 THR A CA 1
ATOM 965 C C . THR A 1 122 ? 50.594 0.724 -45.864 1.00 51.66 122 THR A C 1
ATOM 967 O O . THR A 1 122 ? 51.598 0.666 -46.604 1.00 51.66 122 THR A O 1
#

Sequence (122 aa):
MFYAFQVDDDSYLIAYNDTVHKHGLITSMLGLELTVDGRHFRDGVMRVKCLASISPVLWSGDKESVLQRRRGIIDNREAMLLVHGSAMRMHPLDTTLRTWRLLASVTALIKICQLILSTKLT

Secondary structure (DSSP, 8-state):
---------GGGEEE-PPEEPTTS-EE--EEE-----GGG-BTTB--------------SSS--------TT--------------------THHHHHHHHHHHHHHHHHHHHHHHHHHH--

Foldseek 3Di:
DDDDDDDPDCVQKDFDDWDQDPVRDIDGDIDGHDDDDPVQDDPNDHDDDDDDDDDPPPDDDDDDDPPPPDPPDPPDPPPPPDDDDDDDDDDPPVVVVVVVVVVVVVVVVVVVVVVVVVVVVD

Radius of gyration: 29.43 Å; chains: 1; bounding box: 84×28×74 Å

Organism: Ceratitis capitata (NCBI:txid7213)

pLDDT: mean 73.21, std 16.98, range [38.62, 95.12]